Protein AF-A0A2K8T877-F1 (afdb_monomer_lite)

Secondary structure (DSSP, 8-state):
--S-SSSHHHHHHHHHHHTT---HHHHHHT--TT--S-HHHHHHHT-----HHHHHHHHHHHHHHHHHHHHHHHHHHHHHHHHHHSPPSS-TTTSPPPPPSS--SS--TT--SS-HHHHHHHHHSS-GGGSTT--HHHHHHHHHHH-S-TTSPP-

Foldseek 3Di:
DPPCCPDQLNLQLLVCLLVPDQQLLVSLVSDDPPDPDDSVRSSVVSNDDSDPVVSVVSNVVVVVVVVVVVVLLVVLVVVVVVLVPAAFPDDCVVDPDDDAPDDDPDDDDSPRPDDLQVSLCRRQVDRPSNDPPQDSVNSVVCCVVCNSDVPDDDD

Organism: NCBI:txid2038116

Radius of gyration: 21.28 Å; chains: 1; bounding box: 52×29×59 Å

Structure (mmCIF, N/CA/C/O backbone):
data_AF-A0A2K8T877-F1
#
_entry.id   AF-A0A2K8T877-F1
#
loop_
_atom_site.group_PDB
_atom_site.id
_atom_site.type_symbol
_atom_site.label_atom_id
_atom_site.label_alt_id
_atom_site.label_comp_id
_atom_site.label_asym_id
_atom_site.label_entity_id
_atom_site.label_seq_id
_atom_site.pdbx_PDB_ins_code
_atom_site.Cartn_x
_atom_site.Cartn_y
_atom_site.Cartn_z
_atom_site.occupancy
_atom_site.B_iso_or_equiv
_atom_site.auth_seq_id
_atom_site.auth_comp_id
_atom_site.auth_asym_id
_atom_site.auth_atom_id
_atom_site.pdbx_PDB_model_num
ATOM 1 N N . MET A 1 1 ? 12.669 13.811 -8.997 1.00 38.53 1 MET A N 1
ATOM 2 C CA . MET A 1 1 ? 12.478 12.471 -8.394 1.00 38.53 1 MET A CA 1
ATOM 3 C C . MET A 1 1 ? 11.044 11.986 -8.551 1.00 38.53 1 MET A C 1
ATOM 5 O O . MET A 1 1 ? 10.120 12.757 -8.313 1.00 38.53 1 MET A O 1
ATOM 9 N N . VAL A 1 2 ? 10.827 10.764 -9.047 1.00 46.44 2 VAL A N 1
ATOM 10 C CA . VAL A 1 2 ? 9.543 10.058 -8.855 1.00 46.44 2 VAL A CA 1
ATOM 11 C C . VAL A 1 2 ? 9.463 9.792 -7.352 1.00 46.44 2 VAL A C 1
ATOM 13 O O . VAL A 1 2 ? 10.303 9.076 -6.831 1.00 46.44 2 VAL A O 1
ATOM 16 N N . SER A 1 3 ? 8.570 10.478 -6.639 1.00 54.53 3 SER A N 1
ATOM 17 C CA . SER A 1 3 ? 8.539 10.470 -5.166 1.00 54.53 3 SER A CA 1
ATOM 18 C C . SER A 1 3 ? 7.916 9.205 -4.572 1.00 54.53 3 SER A C 1
ATOM 20 O O . SER A 1 3 ? 7.955 9.024 -3.365 1.00 54.53 3 SER A O 1
ATOM 22 N N . ASP A 1 4 ? 7.323 8.358 -5.411 1.00 65.19 4 ASP A N 1
ATOM 23 C CA . ASP A 1 4 ? 6.612 7.150 -5.011 1.00 65.19 4 ASP A CA 1
ATOM 24 C C . ASP A 1 4 ? 6.948 6.031 -6.007 1.00 65.19 4 ASP A C 1
ATOM 26 O O . ASP A 1 4 ? 6.325 5.898 -7.063 1.00 65.19 4 ASP A O 1
ATOM 30 N N . ILE A 1 5 ? 8.034 5.314 -5.714 1.00 70.19 5 ILE A N 1
ATOM 31 C CA . ILE A 1 5 ? 8.577 4.237 -6.555 1.00 70.19 5 ILE A CA 1
ATOM 32 C C . ILE A 1 5 ? 7.682 2.989 -6.472 1.00 70.19 5 ILE A C 1
ATOM 34 O O . ILE A 1 5 ? 7.544 2.263 -7.456 1.00 70.19 5 ILE A O 1
ATOM 38 N N . THR A 1 6 ? 7.022 2.779 -5.332 1.00 65.19 6 THR A N 1
ATOM 39 C CA . THR A 1 6 ? 6.070 1.685 -5.092 1.00 65.19 6 THR A CA 1
ATOM 40 C C . THR A 1 6 ? 4.645 2.016 -5.539 1.00 65.19 6 THR A C 1
ATOM 42 O O . THR A 1 6 ? 3.794 1.131 -5.591 1.00 65.19 6 THR A O 1
ATOM 45 N N . GLY A 1 7 ? 4.370 3.263 -5.923 1.00 80.69 7 GLY A N 1
ATOM 46 C CA . GLY A 1 7 ? 3.103 3.660 -6.523 1.00 80.69 7 GLY A CA 1
ATOM 47 C C . GLY A 1 7 ? 2.827 2.965 -7.863 1.00 80.69 7 GLY A C 1
ATOM 48 O O . GLY A 1 7 ? 3.728 2.463 -8.534 1.00 80.69 7 GLY A O 1
ATOM 49 N N . ILE A 1 8 ? 1.563 3.003 -8.302 1.00 84.88 8 ILE A N 1
ATOM 50 C CA . ILE A 1 8 ? 1.044 2.265 -9.476 1.00 84.88 8 ILE A CA 1
ATOM 51 C C . ILE A 1 8 ? 1.942 2.404 -10.717 1.00 84.88 8 ILE A C 1
ATOM 53 O O . ILE A 1 8 ? 2.279 1.413 -11.356 1.00 84.88 8 ILE A O 1
ATOM 57 N N . THR A 1 9 ? 2.347 3.632 -11.064 1.00 88.19 9 THR A N 1
ATOM 58 C CA . THR A 1 9 ? 3.213 3.878 -12.232 1.00 88.19 9 THR A CA 1
ATOM 59 C C . THR A 1 9 ? 4.622 3.322 -12.041 1.00 88.19 9 THR A C 1
ATOM 61 O O . THR A 1 9 ? 5.137 2.673 -12.947 1.00 88.19 9 THR A O 1
ATOM 64 N N . GLY A 1 10 ? 5.247 3.572 -10.886 1.00 89.31 10 GLY A N 1
ATOM 65 C CA . GLY A 1 10 ? 6.612 3.122 -10.610 1.00 89.31 10 GLY A CA 1
ATOM 66 C C . GLY A 1 10 ? 6.706 1.601 -10.619 1.00 89.31 10 GLY A C 1
ATOM 67 O O . GLY A 1 10 ? 7.529 1.041 -11.340 1.00 89.31 10 GLY A O 1
ATOM 68 N N . MET A 1 11 ? 5.776 0.933 -9.935 1.00 92.81 11 MET A N 1
ATOM 69 C CA . MET A 1 11 ? 5.726 -0.523 -9.879 1.00 92.81 11 MET A CA 1
ATOM 70 C C . MET A 1 11 ? 5.444 -1.151 -11.252 1.00 92.81 11 MET A C 1
ATOM 72 O O . MET A 1 11 ? 6.082 -2.134 -11.619 1.00 92.81 11 MET A O 1
ATOM 76 N N . ALA A 1 12 ? 4.551 -0.567 -12.061 1.00 93.38 12 ALA A N 1
ATOM 77 C CA . ALA A 1 12 ? 4.298 -1.052 -13.422 1.00 93.38 12 ALA A CA 1
ATOM 78 C C . ALA A 1 12 ? 5.551 -0.981 -14.315 1.00 93.38 12 ALA A C 1
ATOM 80 O O . ALA A 1 12 ? 5.801 -1.895 -15.103 1.00 93.38 12 ALA A O 1
ATOM 81 N N . ILE A 1 13 ? 6.345 0.085 -14.179 1.00 93.69 13 ILE A N 1
ATOM 82 C CA . ILE A 1 13 ? 7.611 0.257 -14.902 1.00 93.69 13 ILE A CA 1
ATOM 83 C C . ILE A 1 13 ? 8.666 -0.730 -14.389 1.00 93.69 13 ILE A C 1
ATOM 85 O O . ILE A 1 13 ? 9.290 -1.416 -15.194 1.00 93.69 13 ILE A O 1
ATOM 89 N N . ILE A 1 14 ? 8.828 -0.860 -13.068 1.00 94.50 14 ILE A N 1
ATOM 90 C CA . ILE A 1 14 ? 9.783 -1.793 -12.448 1.00 94.50 14 ILE A CA 1
ATOM 91 C C . ILE A 1 14 ? 9.513 -3.232 -12.886 1.00 94.50 14 ILE A C 1
ATOM 93 O O . ILE A 1 14 ? 10.434 -3.917 -13.325 1.00 94.50 14 ILE A O 1
ATOM 97 N N . ARG A 1 15 ? 8.252 -3.678 -12.838 1.00 96.19 15 ARG A N 1
ATOM 98 C CA . ARG A 1 15 ? 7.869 -5.024 -13.288 1.00 96.19 15 ARG A CA 1
ATOM 99 C C . ARG A 1 15 ? 8.182 -5.250 -14.764 1.00 96.19 15 ARG A C 1
ATOM 101 O O . ARG A 1 15 ? 8.614 -6.335 -15.132 1.00 96.19 15 ARG A O 1
ATOM 108 N N . ALA A 1 16 ? 7.997 -4.235 -15.607 1.00 95.75 16 ALA A N 1
ATOM 109 C CA . ALA A 1 16 ? 8.319 -4.334 -17.026 1.00 95.75 16 ALA A CA 1
ATOM 110 C C . ALA A 1 16 ? 9.829 -4.448 -17.268 1.00 95.75 16 ALA A C 1
ATOM 112 O O . ALA A 1 16 ? 10.257 -5.303 -18.040 1.00 95.75 16 ALA A O 1
ATOM 113 N N . ILE A 1 17 ? 10.638 -3.662 -16.553 1.00 95.12 17 ILE A N 1
ATOM 114 C CA . ILE A 1 17 ? 12.101 -3.781 -16.593 1.00 95.12 17 ILE A CA 1
ATOM 115 C C . ILE A 1 17 ? 12.526 -5.177 -16.115 1.00 95.12 17 ILE A C 1
ATOM 117 O O . ILE A 1 17 ? 13.325 -5.841 -16.778 1.00 95.12 17 ILE A O 1
ATOM 121 N N . ALA A 1 18 ? 11.960 -5.670 -15.014 1.00 95.25 18 ALA A N 1
ATOM 122 C CA . ALA A 1 18 ? 12.226 -7.021 -14.524 1.00 95.25 18 ALA A CA 1
ATOM 123 C C . ALA A 1 18 ? 11.820 -8.106 -15.544 1.00 95.25 18 ALA A C 1
ATOM 125 O O . ALA A 1 18 ? 12.504 -9.119 -15.653 1.00 95.25 18 ALA A O 1
ATOM 126 N N . ALA A 1 19 ? 10.772 -7.875 -16.341 1.00 95.38 19 ALA A N 1
ATOM 127 C CA . ALA A 1 19 ? 10.330 -8.766 -17.419 1.00 95.38 19 ALA A CA 1
ATOM 128 C C . ALA A 1 19 ? 11.148 -8.648 -18.722 1.00 95.38 19 ALA A C 1
ATOM 130 O O . ALA A 1 19 ? 10.881 -9.374 -19.676 1.00 95.38 19 ALA A O 1
ATOM 131 N N . GLY A 1 20 ? 12.140 -7.755 -18.773 1.00 93.88 20 GLY A N 1
ATOM 132 C CA . GLY A 1 20 ? 13.039 -7.603 -19.920 1.00 93.88 20 GLY A CA 1
ATOM 133 C C . GLY A 1 20 ? 12.757 -6.402 -20.822 1.00 93.88 20 GLY A C 1
ATOM 134 O O . GLY A 1 20 ? 13.489 -6.216 -21.786 1.00 93.88 20 GLY A O 1
ATOM 135 N N . GLU A 1 21 ? 11.769 -5.557 -20.514 1.00 95.69 21 GLU A N 1
ATOM 136 C CA . GLU A 1 21 ? 11.490 -4.353 -21.307 1.00 95.69 21 GLU A CA 1
ATOM 137 C C . GLU A 1 21 ? 12.577 -3.286 -21.115 1.00 95.69 21 GLU A C 1
ATOM 139 O O . GLU A 1 21 ? 13.000 -3.003 -19.990 1.00 95.69 21 GLU A O 1
ATOM 144 N N . ARG A 1 22 ? 13.023 -2.681 -22.215 1.00 94.06 22 ARG A N 1
ATOM 145 C CA . ARG A 1 22 ? 14.118 -1.701 -22.259 1.00 94.06 22 ARG A CA 1
ATOM 146 C C . ARG A 1 22 ? 13.760 -0.443 -23.031 1.00 94.06 22 ARG A C 1
ATOM 148 O O . ARG A 1 22 ? 14.447 0.557 -22.858 1.00 94.06 22 ARG A O 1
ATOM 155 N N . ASP A 1 23 ? 12.718 -0.476 -23.857 1.00 94.56 23 ASP A N 1
ATOM 156 C CA . ASP A 1 23 ? 12.278 0.677 -24.626 1.00 94.56 23 ASP A CA 1
ATOM 157 C C . ASP A 1 23 ? 11.688 1.737 -23.676 1.00 94.56 23 ASP A C 1
ATOM 159 O O . ASP A 1 23 ? 10.620 1.524 -23.078 1.00 94.56 23 ASP A O 1
ATOM 163 N N . PRO A 1 24 ? 12.333 2.913 -23.543 1.00 93.75 24 PRO A N 1
ATOM 164 C CA . PRO A 1 24 ? 11.852 3.963 -22.658 1.00 93.75 24 PRO A CA 1
ATOM 165 C C . PRO A 1 24 ? 10.455 4.469 -23.031 1.00 93.75 24 PRO A C 1
ATOM 167 O O . PRO A 1 24 ? 9.728 4.929 -22.150 1.00 93.75 24 PRO A O 1
ATOM 170 N N . GLN A 1 25 ? 10.044 4.372 -24.300 1.00 94.69 25 GLN A N 1
ATOM 171 C CA . GLN A 1 25 ? 8.705 4.762 -24.742 1.00 94.69 25 GLN A CA 1
ATOM 172 C C . GLN A 1 25 ? 7.646 3.767 -24.274 1.00 94.69 25 GLN A C 1
ATOM 174 O O . GLN A 1 25 ? 6.600 4.192 -23.771 1.00 94.69 25 GLN A O 1
ATOM 179 N N . ILE A 1 26 ? 7.927 2.462 -24.366 1.00 94.56 26 ILE A N 1
ATOM 180 C CA . ILE A 1 26 ? 7.034 1.408 -23.861 1.00 94.56 26 ILE A CA 1
ATOM 181 C C . ILE A 1 26 ? 6.910 1.508 -22.340 1.00 94.56 26 ILE A C 1
ATOM 183 O O . ILE A 1 26 ? 5.808 1.426 -21.790 1.00 94.56 26 ILE A O 1
ATOM 187 N N . LEU A 1 27 ? 8.023 1.738 -21.642 1.00 94.50 27 LEU A N 1
ATOM 188 C CA . LEU A 1 27 ? 8.004 1.924 -20.195 1.00 94.50 27 LEU A CA 1
ATOM 189 C C . LEU A 1 27 ? 7.226 3.188 -19.802 1.00 94.50 27 LEU A C 1
ATOM 191 O O . LEU A 1 27 ? 6.361 3.136 -18.928 1.00 94.50 27 LEU A O 1
ATOM 195 N N . ALA A 1 28 ? 7.464 4.315 -20.475 1.00 93.38 28 ALA A N 1
ATOM 196 C CA . ALA A 1 28 ? 6.770 5.564 -20.184 1.00 93.38 28 ALA A CA 1
ATOM 197 C C . ALA A 1 28 ? 5.269 5.510 -20.508 1.00 93.38 28 ALA A C 1
ATOM 199 O O . ALA A 1 28 ? 4.481 6.189 -19.846 1.00 93.38 28 ALA A O 1
ATOM 200 N N . ALA A 1 29 ? 4.846 4.669 -21.456 1.00 93.44 29 ALA A N 1
ATOM 201 C CA . ALA A 1 29 ? 3.433 4.433 -21.750 1.00 93.44 29 ALA A CA 1
ATOM 202 C C . ALA A 1 29 ? 2.669 3.788 -20.574 1.00 93.44 29 ALA A C 1
ATOM 204 O O . ALA A 1 29 ? 1.449 3.907 -20.496 1.00 93.44 29 ALA A O 1
ATOM 205 N N . LYS A 1 30 ? 3.364 3.173 -19.603 1.00 91.56 30 LYS A N 1
ATOM 206 C CA . LYS A 1 30 ? 2.760 2.626 -18.366 1.00 91.56 30 LYS A CA 1
ATOM 207 C C . LYS A 1 30 ? 2.397 3.703 -17.338 1.00 91.56 30 LYS A C 1
ATOM 209 O O . LYS A 1 30 ? 1.923 3.398 -16.241 1.00 91.56 30 LYS A O 1
ATOM 214 N N . LYS A 1 31 ? 2.620 4.976 -17.670 1.00 88.19 31 LYS A N 1
ATOM 215 C CA . LYS A 1 31 ? 2.230 6.127 -16.861 1.00 88.19 31 LYS A CA 1
ATOM 216 C C . LYS A 1 31 ? 0.725 6.109 -16.568 1.00 88.19 31 LYS A C 1
ATOM 218 O O . LYS A 1 31 ? -0.109 6.103 -17.464 1.00 88.19 31 LYS A O 1
ATOM 223 N N . HIS A 1 32 ? 0.370 6.232 -15.293 1.00 88.88 32 HIS A N 1
ATOM 224 C CA . HIS A 1 32 ? -1.013 6.457 -14.877 1.00 88.88 32 HIS A CA 1
ATOM 225 C C . HIS A 1 32 ? -1.467 7.894 -15.201 1.00 88.88 32 HIS A C 1
ATOM 227 O O . HIS A 1 32 ? -0.693 8.842 -15.048 1.00 88.88 32 HIS A O 1
ATOM 233 N N . TYR A 1 33 ? -2.739 8.096 -15.568 1.00 84.62 33 TYR A N 1
ATOM 234 C CA . TYR A 1 33 ? -3.259 9.403 -16.017 1.00 84.62 33 TYR A CA 1
ATOM 235 C C . TYR A 1 33 ? -3.064 10.543 -14.997 1.00 84.62 33 TYR A C 1
ATOM 237 O O . TYR A 1 33 ? -2.876 11.696 -15.372 1.00 84.62 33 TYR A O 1
ATOM 245 N N . ARG A 1 34 ? -3.050 10.220 -13.695 1.00 82.25 34 ARG A N 1
ATOM 246 C CA . ARG A 1 34 ? -2.842 11.188 -12.593 1.00 82.25 34 ARG A CA 1
ATOM 247 C C . ARG A 1 34 ? -1.387 11.641 -12.426 1.00 82.25 34 ARG A C 1
ATOM 249 O O . ARG A 1 34 ? -1.115 12.526 -11.614 1.00 82.25 34 ARG A O 1
ATOM 256 N N . THR A 1 35 ? -0.441 11.030 -13.134 1.00 82.31 35 THR A N 1
ATOM 257 C CA . THR A 1 35 ? 0.974 11.391 -13.041 1.00 82.31 35 THR A CA 1
ATOM 258 C C . THR A 1 35 ? 1.212 12.730 -13.740 1.00 82.31 35 THR A C 1
ATOM 260 O O . THR A 1 35 ? 0.903 12.894 -14.919 1.00 82.31 35 THR A O 1
ATOM 263 N N . LYS A 1 36 ? 1.782 13.697 -13.011 1.00 83.94 36 LYS A N 1
ATOM 264 C CA . LYS A 1 36 ? 1.993 15.066 -13.513 1.00 83.94 36 LYS A CA 1
ATOM 265 C C . LYS A 1 36 ? 3.050 15.155 -14.616 1.00 83.94 36 LYS A C 1
ATOM 267 O O . LYS A 1 36 ? 2.903 15.966 -15.518 1.00 83.94 36 LYS A O 1
ATOM 272 N N . ARG A 1 37 ? 4.090 14.317 -14.553 1.00 85.81 37 ARG A N 1
ATOM 273 C CA . ARG A 1 37 ? 5.156 14.300 -15.567 1.00 85.81 37 ARG A CA 1
ATOM 274 C C . ARG A 1 37 ? 4.645 13.796 -16.901 1.00 85.81 37 ARG A C 1
ATOM 276 O O . ARG A 1 37 ? 3.885 12.830 -16.931 1.00 85.81 37 ARG A O 1
ATOM 283 N N . SER A 1 38 ? 5.055 14.421 -17.992 1.00 88.81 38 SER A N 1
ATOM 284 C CA . SER A 1 38 ? 4.735 13.966 -19.344 1.00 88.81 38 SER A CA 1
ATOM 285 C C . SER A 1 38 ? 5.371 12.600 -19.635 1.00 88.81 38 SER A C 1
ATOM 287 O O . SER A 1 38 ? 6.311 12.174 -18.964 1.00 88.81 38 SER A O 1
ATOM 289 N N . GLN A 1 39 ? 4.851 11.892 -20.639 1.00 89.00 39 GLN A N 1
ATOM 290 C CA . GLN A 1 39 ? 5.449 10.631 -21.087 1.00 89.00 39 GLN A CA 1
ATOM 291 C C . GLN A 1 39 ? 6.886 10.847 -21.582 1.00 89.00 39 GLN A C 1
ATOM 293 O O . GLN A 1 39 ? 7.758 10.052 -21.258 1.00 89.00 39 GLN A O 1
ATOM 298 N N . ALA A 1 40 ? 7.151 11.959 -22.274 1.00 90.88 40 ALA A N 1
ATOM 299 C CA . ALA A 1 40 ? 8.488 12.316 -22.740 1.00 90.88 40 ALA A CA 1
ATOM 300 C C . ALA A 1 40 ? 9.479 12.514 -21.580 1.00 90.88 40 ALA A C 1
ATOM 302 O O . ALA A 1 40 ? 10.584 11.983 -21.623 1.00 90.88 40 ALA A O 1
ATOM 303 N N . GLU A 1 41 ? 9.075 13.210 -20.511 1.00 90.25 41 GLU A N 1
ATOM 304 C CA . GLU A 1 41 ? 9.907 13.376 -19.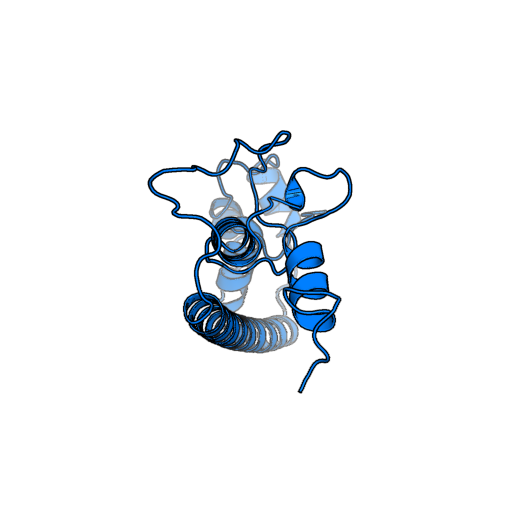308 1.00 90.25 41 GLU A CA 1
ATOM 305 C C . GLU A 1 41 ? 10.195 12.038 -18.614 1.00 90.25 41 GLU A C 1
ATOM 307 O O . GLU A 1 41 ? 11.288 11.833 -18.091 1.00 90.25 41 GLU A O 1
ATOM 312 N N . ILE A 1 42 ? 9.217 11.127 -18.591 1.00 89.44 42 ILE A N 1
ATOM 313 C CA . ILE A 1 42 ? 9.394 9.790 -18.013 1.00 89.44 42 ILE A CA 1
ATOM 314 C C . ILE A 1 42 ? 10.329 8.952 -18.889 1.00 89.44 42 ILE A C 1
ATOM 316 O O . ILE A 1 42 ? 11.262 8.366 -18.357 1.00 89.44 42 ILE A O 1
ATOM 320 N N . ALA A 1 43 ? 10.130 8.935 -20.208 1.00 92.62 43 ALA A N 1
ATOM 321 C CA . ALA A 1 43 ? 10.991 8.213 -21.143 1.00 92.62 43 ALA A CA 1
ATOM 322 C C . ALA A 1 43 ? 12.442 8.708 -21.058 1.00 92.62 43 ALA A C 1
ATOM 324 O O . ALA A 1 43 ? 13.362 7.903 -20.957 1.00 92.62 43 ALA A O 1
ATOM 325 N N . ALA A 1 44 ? 12.650 10.027 -21.001 1.00 91.44 44 ALA A N 1
ATOM 326 C CA . ALA A 1 44 ? 13.978 10.611 -20.827 1.00 91.44 44 ALA A CA 1
ATOM 327 C C . ALA A 1 44 ? 14.651 10.154 -19.519 1.00 91.44 44 ALA A C 1
ATOM 329 O O . ALA A 1 44 ? 15.848 9.887 -19.506 1.00 91.44 44 ALA A O 1
ATOM 330 N N . ALA A 1 45 ? 13.884 10.016 -18.432 1.00 88.81 45 ALA A N 1
ATOM 331 C CA . ALA A 1 45 ? 14.387 9.534 -17.145 1.00 88.81 45 ALA A CA 1
ATOM 332 C C . ALA A 1 45 ? 14.647 8.016 -17.101 1.00 88.81 45 ALA A C 1
ATOM 334 O O . ALA A 1 45 ? 15.313 7.545 -16.182 1.00 88.81 45 ALA A O 1
ATOM 335 N N . LEU A 1 46 ? 14.103 7.259 -18.055 1.00 91.31 46 LEU A N 1
ATOM 336 C CA . LEU A 1 46 ? 14.276 5.810 -18.178 1.00 91.31 46 LEU A CA 1
ATOM 337 C C . LEU A 1 46 ? 15.332 5.436 -19.221 1.00 91.31 46 LEU A C 1
ATOM 339 O O . LEU A 1 46 ? 15.584 4.260 -19.442 1.00 91.31 46 LEU A O 1
ATOM 343 N N . ASN A 1 47 ? 15.974 6.419 -19.850 1.00 86.38 47 ASN A N 1
ATOM 344 C CA . ASN A 1 47 ? 17.106 6.158 -20.719 1.00 86.38 47 ASN A CA 1
ATOM 345 C C . ASN A 1 47 ? 18.334 5.819 -19.859 1.00 86.38 47 ASN A C 1
ATOM 347 O O . ASN A 1 47 ? 18.966 6.711 -19.292 1.00 86.38 47 ASN A O 1
ATOM 351 N N . GLY A 1 48 ? 18.642 4.531 -19.720 1.00 83.62 48 GLY A N 1
ATOM 352 C CA . GLY A 1 48 ? 19.712 4.050 -18.851 1.00 83.62 48 GLY A CA 1
ATOM 353 C C . GLY A 1 48 ? 20.297 2.716 -19.300 1.00 83.62 48 GLY A C 1
ATOM 354 O O . GLY A 1 48 ? 19.763 2.042 -20.178 1.00 83.62 48 GLY A O 1
ATOM 355 N N . ASP A 1 49 ? 21.419 2.351 -18.683 1.00 86.50 49 ASP A N 1
ATOM 356 C CA . ASP A 1 49 ? 22.082 1.071 -18.915 1.00 86.50 49 ASP A CA 1
ATOM 357 C C . ASP A 1 49 ? 21.455 -0.021 -18.032 1.00 86.50 49 ASP A C 1
ATOM 359 O O . ASP A 1 49 ? 21.523 0.021 -16.801 1.00 86.50 49 ASP A O 1
ATOM 363 N N . TYR A 1 50 ? 20.820 -1.000 -18.673 1.00 91.12 50 TYR A N 1
ATOM 364 C CA . TYR A 1 50 ? 20.103 -2.097 -18.025 1.00 91.12 50 TYR A CA 1
ATOM 365 C C . TYR A 1 50 ? 20.958 -3.362 -17.951 1.00 91.12 50 TYR A C 1
ATOM 367 O O . TYR A 1 50 ? 20.569 -4.426 -18.448 1.00 91.12 50 TYR A O 1
ATOM 375 N N . ARG A 1 51 ? 22.131 -3.239 -17.327 1.00 93.94 51 ARG A N 1
ATOM 376 C CA . ARG A 1 51 ? 23.066 -4.353 -17.135 1.00 93.94 51 ARG A CA 1
ATOM 377 C C . ARG A 1 51 ? 22.379 -5.557 -16.496 1.00 93.94 51 ARG A C 1
ATOM 379 O O . ARG A 1 51 ? 21.615 -5.414 -15.536 1.00 93.94 51 ARG A O 1
ATOM 386 N N . SER A 1 52 ? 22.697 -6.745 -17.001 1.00 94.88 52 SER A N 1
ATOM 387 C CA . SER A 1 52 ? 22.089 -8.012 -16.582 1.00 94.88 52 SER A CA 1
ATOM 388 C C . SER A 1 52 ? 22.173 -8.240 -15.075 1.00 94.88 52 SER A C 1
ATOM 390 O O . SER A 1 52 ? 21.185 -8.644 -14.470 1.00 94.88 52 SER A O 1
ATOM 392 N N . GLU A 1 53 ? 23.306 -7.912 -14.454 1.00 95.88 53 GLU A N 1
ATOM 393 C CA . GLU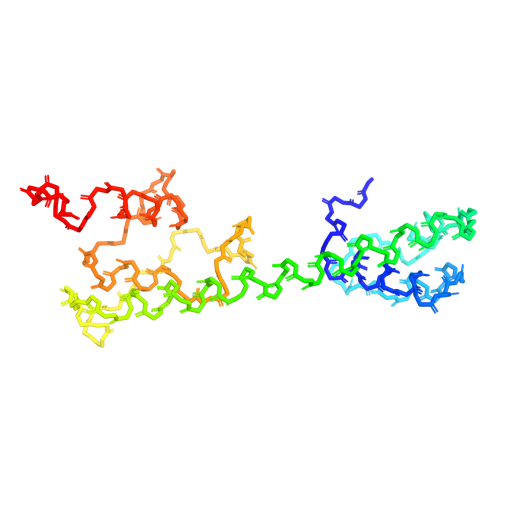 A 1 53 ? 23.519 -8.070 -13.010 1.00 95.88 53 GLU A CA 1
ATOM 394 C C . GLU A 1 53 ? 22.543 -7.219 -12.179 1.00 95.88 53 GLU A C 1
ATOM 396 O O . GLU A 1 53 ? 21.989 -7.692 -11.189 1.00 95.88 53 GLU A O 1
ATOM 401 N N . HIS A 1 54 ? 22.287 -5.972 -12.589 1.00 94.31 54 HIS A N 1
ATOM 402 C CA . HIS A 1 54 ? 21.356 -5.079 -11.891 1.00 94.31 54 HIS A CA 1
ATOM 403 C C . HIS A 1 54 ? 19.903 -5.503 -12.090 1.00 94.31 54 HIS A C 1
ATOM 405 O O . HIS A 1 54 ? 19.110 -5.449 -11.153 1.00 94.31 54 HIS A O 1
ATOM 411 N N . VAL A 1 55 ? 19.557 -5.956 -13.297 1.00 95.50 55 VAL A N 1
ATOM 412 C CA . VAL A 1 55 ? 18.217 -6.478 -13.594 1.00 95.50 55 VAL A CA 1
ATOM 413 C C . VAL A 1 55 ? 17.954 -7.758 -12.803 1.00 95.50 55 VAL A C 1
ATOM 415 O O . VAL A 1 55 ? 16.859 -7.920 -12.273 1.00 95.50 55 VAL A O 1
ATOM 418 N N . PHE A 1 56 ? 18.948 -8.636 -12.678 1.00 96.44 56 PHE A N 1
ATOM 419 C CA . PHE A 1 56 ? 18.840 -9.841 -11.863 1.00 96.44 56 PHE A CA 1
ATOM 420 C C . PHE A 1 56 ? 18.574 -9.500 -10.392 1.00 96.44 56 PHE A C 1
ATOM 422 O O . PHE A 1 56 ? 17.623 -10.012 -9.807 1.00 96.44 56 PHE A O 1
ATOM 429 N N . VAL A 1 57 ? 19.341 -8.574 -9.804 1.00 97.00 57 VAL A N 1
ATOM 430 C CA . VAL A 1 57 ? 19.079 -8.105 -8.432 1.00 97.00 57 VAL A CA 1
ATOM 431 C C . VAL A 1 57 ? 17.674 -7.507 -8.319 1.00 97.00 57 VAL A C 1
ATOM 433 O O . VAL A 1 57 ? 16.938 -7.851 -7.400 1.00 97.00 57 VAL A O 1
ATOM 436 N N . LEU A 1 58 ? 17.253 -6.683 -9.285 1.00 95.50 58 LEU A N 1
ATOM 437 C CA . LEU A 1 58 ? 15.907 -6.105 -9.303 1.00 95.50 58 LEU A CA 1
ATOM 438 C C . LEU A 1 58 ? 14.805 -7.176 -9.319 1.00 95.50 58 LEU A C 1
ATOM 440 O O . LEU A 1 58 ? 13.796 -7.007 -8.640 1.00 95.50 58 LEU A O 1
ATOM 444 N N . GLN A 1 59 ? 14.981 -8.267 -10.070 1.00 97.50 59 GLN A N 1
ATOM 445 C CA . GLN A 1 59 ? 14.041 -9.393 -10.086 1.00 97.50 59 GLN A CA 1
ATOM 446 C C . GLN A 1 59 ? 13.934 -10.058 -8.707 1.00 97.50 59 GLN A C 1
ATOM 448 O O . GLN A 1 59 ? 12.821 -10.322 -8.252 1.00 97.50 59 GLN A O 1
ATOM 453 N N . GLN A 1 60 ? 15.064 -10.283 -8.027 1.00 98.25 60 GLN A N 1
ATOM 454 C CA . GLN A 1 60 ? 15.087 -10.878 -6.687 1.00 98.25 60 GLN A CA 1
ATOM 455 C C . GLN A 1 60 ? 14.409 -9.973 -5.650 1.00 98.25 60 GLN A C 1
ATOM 457 O O . GLN A 1 60 ? 13.556 -10.434 -4.892 1.00 98.25 60 GLN A O 1
ATOM 462 N N . GLU A 1 61 ? 14.723 -8.677 -5.655 1.00 97.00 61 GLU A N 1
ATOM 463 C CA . GLU A 1 61 ? 14.107 -7.699 -4.751 1.00 97.00 61 GLU A CA 1
ATOM 464 C C . GLU A 1 61 ? 12.600 -7.561 -5.002 1.00 97.00 61 GLU A C 1
ATOM 466 O O . GLU A 1 61 ? 11.808 -7.505 -4.063 1.00 97.00 61 GLU A O 1
ATOM 471 N N . LEU A 1 62 ? 12.180 -7.561 -6.271 1.00 97.00 62 LEU A N 1
ATOM 472 C CA . LEU A 1 62 ? 10.767 -7.518 -6.641 1.00 97.00 62 LEU A CA 1
ATOM 473 C C . LEU A 1 62 ? 10.022 -8.783 -6.192 1.00 97.00 62 LEU A C 1
ATOM 475 O O . LEU A 1 62 ? 8.889 -8.692 -5.723 1.00 97.00 62 LEU A O 1
ATOM 479 N N . HIS A 1 63 ? 10.660 -9.951 -6.287 1.00 97.62 63 HIS A N 1
ATOM 480 C CA . HIS A 1 63 ? 10.099 -11.193 -5.764 1.00 97.62 63 HIS A CA 1
ATOM 481 C C . HIS A 1 63 ? 9.908 -11.129 -4.243 1.00 97.62 63 HIS A C 1
ATOM 483 O O . HIS A 1 63 ? 8.825 -11.439 -3.748 1.00 97.62 63 HIS A O 1
ATOM 489 N N . LEU A 1 64 ? 10.922 -10.677 -3.499 1.00 97.88 64 LEU A N 1
ATOM 490 C CA . LEU A 1 64 ? 10.823 -10.512 -2.046 1.00 97.88 64 LEU A CA 1
ATOM 491 C C . LEU A 1 64 ? 9.754 -9.487 -1.664 1.00 97.88 64 LEU A C 1
ATOM 493 O O . LEU A 1 64 ? 8.975 -9.730 -0.745 1.00 97.88 64 LEU A O 1
ATOM 497 N N . TYR A 1 65 ? 9.666 -8.378 -2.399 1.00 95.38 65 TYR A N 1
ATOM 498 C CA . TYR A 1 65 ? 8.602 -7.397 -2.230 1.00 95.38 65 TYR A CA 1
ATOM 499 C C . TYR A 1 65 ? 7.217 -8.050 -2.341 1.00 95.38 65 TYR A C 1
ATOM 501 O O . TYR A 1 65 ? 6.395 -7.873 -1.444 1.00 95.38 65 TYR A O 1
ATOM 509 N N . ASP A 1 66 ? 6.971 -8.853 -3.379 1.00 95.81 66 ASP A N 1
ATOM 510 C CA . ASP A 1 66 ? 5.689 -9.544 -3.581 1.00 95.81 66 ASP A CA 1
ATOM 511 C C . ASP A 1 66 ? 5.374 -10.548 -2.464 1.00 95.81 66 ASP A C 1
ATOM 513 O O . ASP A 1 66 ? 4.232 -10.639 -1.995 1.00 95.81 66 ASP A O 1
ATOM 517 N N . VAL A 1 67 ? 6.394 -11.267 -1.987 1.00 98.06 67 VAL A N 1
ATOM 518 C CA . VAL A 1 67 ? 6.270 -12.151 -0.824 1.00 98.06 67 VAL A CA 1
ATOM 519 C C . VAL A 1 67 ? 5.866 -11.347 0.411 1.00 98.06 67 VAL A C 1
ATOM 521 O O . VAL A 1 67 ? 4.892 -11.707 1.073 1.00 98.06 67 VAL A O 1
ATOM 524 N N . TYR A 1 68 ? 6.538 -10.232 0.704 1.00 95.88 68 TYR A N 1
ATOM 525 C CA . TYR A 1 68 ? 6.205 -9.401 1.861 1.00 95.88 68 TYR A CA 1
ATOM 526 C C . TYR A 1 68 ? 4.805 -8.801 1.767 1.00 95.88 68 TYR A C 1
ATOM 528 O O . TYR A 1 68 ? 4.078 -8.838 2.755 1.00 95.88 68 TYR A O 1
ATOM 536 N N . GLN A 1 69 ? 4.380 -8.325 0.593 1.00 93.12 69 GLN A N 1
ATOM 537 C CA . GLN A 1 69 ? 3.009 -7.838 0.404 1.00 93.12 69 GLN A CA 1
ATOM 538 C C . GLN A 1 69 ? 1.974 -8.934 0.685 1.00 93.12 69 GLN A C 1
ATOM 540 O O . GLN A 1 69 ? 0.952 -8.679 1.320 1.00 93.12 69 GLN A O 1
ATOM 545 N N . THR A 1 70 ? 2.261 -10.173 0.279 1.00 96.38 70 THR A N 1
ATOM 546 C CA . THR A 1 70 ? 1.392 -11.323 0.565 1.00 96.38 70 THR A CA 1
ATOM 547 C C . THR A 1 70 ? 1.296 -11.606 2.066 1.00 96.38 70 THR A C 1
ATOM 549 O O . THR A 1 70 ? 0.200 -11.848 2.573 1.00 96.38 70 THR A O 1
ATOM 552 N N . GLN A 1 71 ? 2.421 -11.551 2.786 1.00 97.19 71 GLN A N 1
ATOM 553 C CA . GLN A 1 71 ? 2.445 -11.768 4.236 1.00 97.19 71 GLN A CA 1
ATOM 554 C C . GLN A 1 71 ? 1.748 -10.636 4.998 1.00 97.19 71 GLN A C 1
ATOM 556 O O . GLN A 1 71 ? 0.954 -10.908 5.893 1.00 97.19 71 GLN A O 1
ATOM 561 N N . ILE A 1 72 ? 1.963 -9.377 4.602 1.00 94.19 72 ILE A N 1
ATOM 562 C CA . ILE A 1 72 ? 1.265 -8.217 5.177 1.00 94.19 72 ILE A CA 1
ATOM 563 C C . ILE A 1 72 ? -0.249 -8.376 5.001 1.00 94.19 72 ILE A C 1
ATOM 565 O O . ILE A 1 72 ? -0.987 -8.281 5.975 1.00 94.19 72 ILE A O 1
ATOM 569 N N . ALA A 1 73 ? -0.715 -8.733 3.800 1.00 94.62 73 ALA A N 1
ATOM 570 C CA . ALA A 1 73 ? -2.137 -8.969 3.555 1.00 94.62 73 ALA A CA 1
ATOM 571 C C . ALA A 1 73 ? -2.705 -10.144 4.378 1.00 94.62 73 ALA A C 1
ATOM 573 O O . ALA A 1 73 ? -3.889 -10.155 4.712 1.00 94.62 73 ALA A O 1
ATOM 574 N N . ALA A 1 74 ? -1.890 -11.154 4.701 1.00 96.69 74 ALA A N 1
ATOM 575 C CA . ALA A 1 74 ? -2.297 -12.230 5.600 1.00 96.69 74 ALA A CA 1
ATOM 576 C C . ALA A 1 74 ? -2.448 -11.737 7.048 1.00 96.69 74 ALA A C 1
ATOM 578 O O . ALA A 1 74 ? -3.446 -12.067 7.691 1.00 96.69 74 ALA A O 1
ATOM 579 N N . CYS A 1 75 ? -1.518 -10.908 7.526 1.00 94.88 75 CYS A N 1
ATOM 580 C CA . CYS A 1 75 ? -1.623 -10.249 8.826 1.00 94.88 75 CYS A CA 1
ATOM 581 C C . CYS A 1 75 ? -2.848 -9.330 8.898 1.00 94.88 75 CYS A C 1
ATOM 583 O O . CYS A 1 75 ? -3.588 -9.401 9.874 1.00 94.88 75 CYS A O 1
ATOM 585 N N . ASP A 1 76 ? -3.115 -8.532 7.860 1.00 95.25 76 ASP A N 1
ATOM 586 C CA . ASP A 1 76 ? -4.293 -7.659 7.790 1.00 95.25 76 ASP A CA 1
ATOM 587 C C . ASP A 1 76 ? -5.594 -8.452 7.963 1.00 95.25 76 ASP A C 1
ATOM 589 O O . ASP A 1 76 ? -6.470 -8.042 8.723 1.00 95.25 76 ASP A O 1
ATOM 593 N N . ARG A 1 77 ? -5.705 -9.624 7.320 1.00 96.00 77 ARG A N 1
ATOM 594 C CA . ARG A 1 77 ? -6.862 -10.517 7.500 1.00 96.00 77 ARG A CA 1
ATOM 595 C C . ARG A 1 77 ? -6.987 -11.013 8.938 1.00 96.00 77 ARG A C 1
ATOM 597 O O . ARG A 1 77 ? -8.076 -10.954 9.496 1.00 96.00 77 ARG A O 1
ATOM 604 N N . GLN A 1 78 ? -5.887 -11.453 9.549 1.00 96.50 78 GLN A N 1
ATOM 605 C CA . GLN A 1 78 ? -5.891 -11.906 10.945 1.00 96.50 78 GLN A CA 1
ATOM 606 C C . GLN A 1 78 ? -6.267 -10.780 11.916 1.00 96.50 78 GLN A C 1
ATOM 608 O O . GLN A 1 78 ? -7.040 -10.994 12.847 1.00 96.50 78 GLN A O 1
ATOM 613 N N . ILE A 1 79 ? -5.784 -9.559 11.675 1.00 93.62 79 ILE A N 1
ATOM 614 C CA . ILE A 1 79 ? -6.178 -8.378 12.448 1.00 93.62 79 ILE A CA 1
ATOM 615 C C . ILE A 1 79 ? -7.677 -8.121 12.282 1.00 93.62 79 ILE A C 1
ATOM 617 O O . ILE A 1 79 ? -8.364 -7.903 13.276 1.00 93.62 79 ILE A O 1
ATOM 621 N N . GLN A 1 80 ? -8.199 -8.158 11.055 1.00 96.19 80 GLN A N 1
ATOM 622 C CA . GLN A 1 80 ? -9.621 -7.941 10.797 1.00 96.19 80 GLN A CA 1
ATOM 623 C C . GLN A 1 80 ? -10.496 -8.995 11.493 1.00 96.19 80 GLN A C 1
ATOM 625 O O . GLN A 1 80 ? -11.497 -8.644 12.116 1.00 96.19 80 GLN A O 1
ATOM 630 N N . GLU A 1 81 ? -10.109 -10.270 11.423 1.00 96.19 81 GLU A N 1
ATOM 631 C CA . GLU A 1 81 ? -10.782 -11.379 12.108 1.00 96.19 81 GLU A CA 1
ATOM 632 C C . GLU A 1 81 ? -10.761 -11.195 13.630 1.00 96.19 81 GLU A C 1
ATOM 634 O O . GLU A 1 81 ? -11.802 -11.305 14.275 1.00 96.19 81 GLU A O 1
ATOM 639 N N . CYS A 1 82 ? -9.607 -10.840 14.199 1.00 93.88 82 CYS A N 1
ATOM 640 C CA . CYS A 1 82 ? -9.469 -10.537 15.622 1.00 93.88 82 CYS A CA 1
ATOM 641 C C . CYS A 1 82 ? -10.381 -9.372 16.031 1.00 93.88 82 CYS A C 1
ATOM 643 O O . CYS A 1 82 ? -11.191 -9.502 16.947 1.00 93.88 82 CYS A O 1
ATOM 645 N N . LEU A 1 83 ? -10.334 -8.255 15.296 1.00 93.44 83 LEU A N 1
ATOM 646 C CA . LEU A 1 83 ? -11.185 -7.093 15.549 1.00 93.44 83 LEU A CA 1
ATOM 647 C C . LEU A 1 83 ? -12.672 -7.435 15.449 1.00 93.44 83 LEU A C 1
ATOM 649 O O . LEU A 1 83 ? -13.456 -6.857 16.198 1.00 93.44 83 LEU A O 1
ATOM 653 N N . ALA A 1 84 ? -13.066 -8.345 14.551 1.00 94.06 84 ALA A N 1
ATOM 654 C CA . ALA A 1 84 ? -14.450 -8.776 14.371 1.00 94.06 84 ALA A CA 1
ATOM 655 C C . ALA A 1 84 ? -15.016 -9.506 15.603 1.00 94.06 84 ALA A C 1
ATOM 657 O O . ALA A 1 84 ? -16.207 -9.363 15.878 1.00 94.06 84 ALA A O 1
ATOM 658 N N . GLN A 1 85 ? -14.172 -10.213 16.362 1.00 93.69 85 GLN A N 1
ATOM 659 C CA . GLN A 1 85 ? -14.565 -10.980 17.554 1.00 93.69 85 GLN A CA 1
ATOM 660 C C . GLN A 1 85 ? -14.910 -10.109 18.769 1.00 93.69 85 GLN A C 1
ATOM 662 O O . GLN A 1 85 ? -15.581 -10.580 19.687 1.00 93.69 85 GLN A O 1
ATOM 667 N N . PHE A 1 86 ? -14.472 -8.850 18.794 1.00 91.44 86 PHE A N 1
ATOM 668 C CA . PHE A 1 86 ? -14.825 -7.928 19.8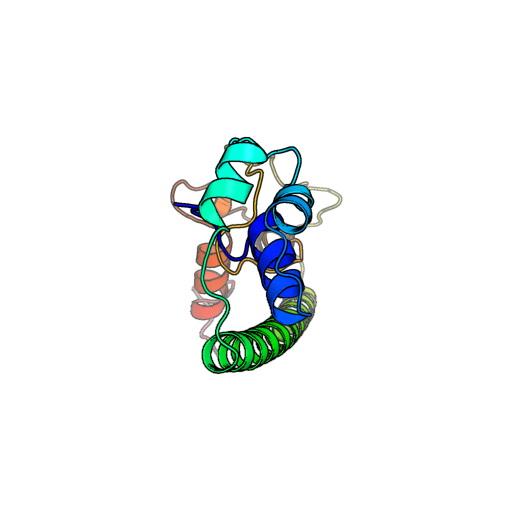70 1.00 91.44 86 PHE A CA 1
ATOM 669 C C . PHE A 1 86 ? -16.309 -7.564 19.825 1.00 91.44 86 PHE A C 1
ATOM 671 O O . PHE A 1 86 ? -16.870 -7.327 18.753 1.00 91.44 86 PHE A O 1
ATOM 678 N N . SER A 1 87 ? -16.910 -7.462 21.011 1.00 91.56 87 SER A N 1
ATOM 679 C CA . SER A 1 87 ? -18.284 -7.000 21.181 1.00 91.56 87 SER A CA 1
ATOM 680 C C . SER A 1 87 ? -18.452 -5.556 20.716 1.00 91.56 87 SER A C 1
ATOM 682 O O . SER A 1 87 ? -17.641 -4.681 21.034 1.00 91.56 87 SER A O 1
ATOM 684 N N . ASP A 1 88 ? -19.555 -5.300 20.025 1.00 92.62 88 ASP A N 1
ATOM 685 C CA . ASP A 1 88 ? -19.917 -3.965 19.568 1.00 92.62 88 ASP A CA 1
ATOM 686 C C . ASP A 1 88 ? -20.316 -3.095 20.764 1.00 92.62 88 ASP A C 1
ATOM 688 O O . ASP A 1 88 ? -21.230 -3.434 21.518 1.00 92.62 88 ASP A O 1
ATOM 692 N N . LYS A 1 89 ? -19.658 -1.942 20.927 1.00 90.00 89 LYS A N 1
ATOM 693 C CA . LYS A 1 89 ? -20.130 -0.879 21.829 1.00 90.00 89 LYS A CA 1
ATOM 694 C C . LYS A 1 89 ? -21.162 0.021 21.154 1.00 90.00 89 LYS A C 1
ATOM 696 O O . LYS A 1 89 ? -21.909 0.711 21.842 1.00 90.00 89 LYS A O 1
ATOM 701 N N . VAL A 1 90 ? -21.192 0.027 19.820 1.00 89.69 90 VAL A N 1
ATOM 702 C CA . VAL A 1 90 ? -22.114 0.824 19.006 1.00 89.69 90 VAL A CA 1
ATOM 703 C C . VAL A 1 90 ? -22.714 -0.031 17.895 1.00 89.69 90 VAL A C 1
ATOM 705 O O . VAL A 1 90 ? -21.989 -0.706 17.167 1.00 89.69 90 VAL A O 1
ATOM 708 N N . ASN A 1 91 ? -24.035 0.061 17.723 1.00 88.31 91 ASN A N 1
ATOM 709 C CA . ASN A 1 91 ? -24.730 -0.491 16.565 1.00 88.31 91 ASN A CA 1
ATOM 710 C C . ASN A 1 91 ? -24.549 0.446 15.362 1.00 88.31 91 ASN A C 1
ATOM 712 O O . ASN A 1 91 ? -25.121 1.538 15.320 1.00 88.31 91 ASN A O 1
ATOM 716 N N . LEU A 1 92 ? -23.776 0.008 14.367 1.00 86.19 92 LEU A N 1
ATOM 717 C CA . LEU A 1 92 ? -23.473 0.802 13.171 1.00 86.19 92 LEU A CA 1
ATOM 718 C C . LEU A 1 92 ? -24.710 1.124 12.313 1.00 86.19 92 LEU A C 1
ATOM 720 O O . LEU A 1 92 ? -24.656 2.056 11.519 1.00 86.19 92 LEU A O 1
ATOM 724 N N . ASN A 1 93 ? -25.826 0.405 12.477 1.00 84.88 93 ASN A N 1
ATOM 725 C CA . ASN A 1 93 ? -27.077 0.723 11.779 1.00 84.88 93 ASN A CA 1
ATOM 726 C C . ASN A 1 93 ? -27.827 1.905 12.411 1.00 84.88 93 ASN A C 1
ATOM 728 O O . ASN A 1 93 ? -28.620 2.561 11.740 1.00 84.88 93 ASN A O 1
ATOM 732 N N . GLU A 1 94 ? -27.593 2.167 13.697 1.00 83.00 94 GLU A N 1
ATOM 733 C CA . GLU A 1 94 ? -28.278 3.214 14.464 1.00 83.00 94 GLU A CA 1
ATOM 734 C C . GLU A 1 94 ? -27.405 4.459 14.629 1.00 83.00 94 GLU A C 1
ATOM 736 O O . GLU A 1 94 ? -27.903 5.582 14.599 1.00 83.00 94 GLU A O 1
ATOM 741 N N . SER A 1 95 ? -26.092 4.269 14.767 1.00 82.31 95 SER A N 1
ATOM 742 C CA . SER A 1 95 ? -25.122 5.349 14.908 1.00 82.31 95 SER A CA 1
ATOM 743 C C . SER A 1 95 ? -24.004 5.174 13.892 1.00 82.31 95 SER A C 1
ATOM 745 O O . SER A 1 95 ? -23.042 4.431 14.097 1.00 82.31 95 SER A O 1
ATOM 747 N N . LEU A 1 96 ? -24.150 5.884 12.777 1.00 82.75 96 LEU A N 1
ATOM 748 C CA . LEU A 1 96 ? -23.157 5.918 11.714 1.00 82.75 96 LEU A CA 1
ATOM 749 C C . LEU A 1 96 ? -21.922 6.711 12.142 1.00 82.75 96 LEU A C 1
ATOM 751 O O . LEU A 1 96 ? -22.007 7.699 12.875 1.00 82.75 96 LEU A O 1
ATOM 755 N N . LEU A 1 97 ? -20.771 6.314 11.604 1.00 84.50 97 LEU A N 1
ATOM 756 C CA . LEU A 1 97 ? -19.542 7.083 11.746 1.00 84.50 97 LEU A CA 1
ATOM 757 C C . LEU A 1 97 ? -19.720 8.503 11.203 1.00 84.50 97 LEU A C 1
ATOM 759 O O . LEU A 1 97 ? -20.144 8.670 10.053 1.00 84.50 97 LEU A O 1
ATOM 763 N N . PRO A 1 98 ? -19.320 9.529 11.972 1.00 79.00 98 PRO A N 1
ATOM 764 C CA . PRO A 1 98 ? -19.259 10.885 11.463 1.00 79.00 98 PRO A CA 1
ATOM 765 C C . PRO A 1 98 ? -18.353 10.957 10.235 1.00 79.00 98 PRO A C 1
ATOM 767 O O . PRO A 1 98 ? -17.333 10.257 10.134 1.00 79.00 98 PRO A O 1
ATOM 770 N N . GLN A 1 99 ? -18.685 11.854 9.308 1.00 79.38 99 GLN A N 1
ATOM 771 C CA . GLN A 1 99 ? -17.770 12.132 8.212 1.00 79.38 99 GLN A CA 1
ATOM 772 C C . GLN A 1 99 ? -16.443 12.659 8.771 1.00 79.38 99 GLN A C 1
ATOM 774 O O . GLN A 1 99 ? -16.444 13.499 9.677 1.00 79.38 99 GLN A O 1
ATOM 779 N N . PRO A 1 100 ? -15.303 12.162 8.267 1.00 78.31 100 PRO A N 1
ATOM 780 C CA . PRO A 1 100 ? -14.013 12.648 8.719 1.00 78.31 100 PRO A CA 1
ATOM 781 C C . PRO A 1 100 ? -13.898 14.139 8.380 1.00 78.31 100 PRO A C 1
ATOM 783 O O . PRO A 1 100 ? -14.184 14.539 7.252 1.00 78.31 100 PRO A O 1
ATOM 786 N N . LYS A 1 101 ? -13.434 14.958 9.334 1.00 72.31 101 LYS A N 1
ATOM 787 C CA . LYS A 1 101 ? -13.219 16.407 9.125 1.00 72.31 101 LYS A CA 1
ATOM 788 C C . LYS A 1 101 ? -12.312 16.690 7.923 1.00 72.31 101 LYS A C 1
ATOM 790 O O . LYS A 1 101 ? -12.502 17.666 7.204 1.00 72.31 101 LYS A O 1
ATOM 795 N N . HIS A 1 102 ? -11.339 15.808 7.704 1.00 75.12 102 HIS A N 1
ATOM 796 C CA . HIS A 1 102 ? -10.403 15.865 6.591 1.00 75.12 102 HIS A CA 1
ATOM 797 C C . HIS A 1 102 ? -10.450 14.545 5.813 1.00 75.12 102 HIS A C 1
ATOM 799 O O . HIS A 1 102 ? -9.727 13.605 6.160 1.00 75.12 102 HIS A O 1
ATOM 805 N N . PRO A 1 103 ? -11.308 14.436 4.780 1.00 68.50 103 PRO A N 1
ATOM 806 C CA . PRO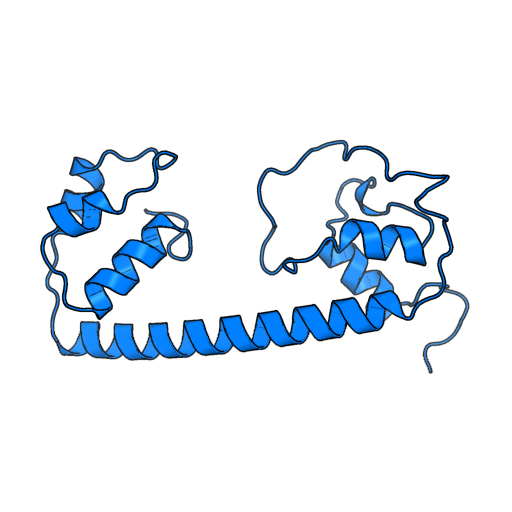 A 1 103 ? -11.367 13.240 3.955 1.00 68.50 103 PRO A CA 1
ATOM 807 C C . PRO A 1 103 ? -10.018 13.021 3.265 1.00 68.50 103 PRO A C 1
ATOM 809 O O . PRO A 1 103 ? -9.480 13.901 2.589 1.00 68.50 103 PRO A O 1
ATOM 812 N N . ARG A 1 104 ? -9.449 11.830 3.465 1.00 71.88 104 ARG A N 1
ATOM 813 C CA . ARG A 1 104 ? -8.182 11.429 2.853 1.00 71.88 104 ARG A CA 1
ATOM 814 C C . ARG A 1 104 ? -8.462 10.639 1.582 1.00 71.88 104 ARG A C 1
ATOM 816 O O . ARG A 1 104 ? -9.264 9.717 1.574 1.00 71.88 104 ARG A O 1
ATOM 823 N N . ASN A 1 105 ? -7.744 10.984 0.515 1.00 66.25 105 ASN A N 1
ATOM 824 C CA . ASN A 1 105 ? -7.859 10.308 -0.782 1.00 66.25 105 ASN A CA 1
ATOM 825 C C . ASN A 1 105 ? -6.948 9.075 -0.911 1.00 66.25 105 ASN A C 1
ATOM 827 O O . ASN A 1 105 ? -6.989 8.405 -1.942 1.00 66.25 105 ASN A O 1
ATOM 831 N N . LYS A 1 106 ? -6.068 8.828 0.069 1.00 69.94 106 LYS A N 1
ATOM 832 C CA . LYS A 1 106 ? -5.120 7.709 0.070 1.00 69.94 106 LYS A CA 1
ATOM 833 C C . LYS A 1 106 ? -4.895 7.181 1.497 1.00 69.94 106 LYS A C 1
ATOM 835 O O . LYS A 1 106 ? -4.827 8.013 2.410 1.00 69.94 106 LYS A O 1
ATOM 840 N N . PRO A 1 107 ? -4.726 5.857 1.666 1.00 72.19 107 PRO A N 1
ATOM 841 C CA . PRO A 1 107 ? -4.248 5.262 2.914 1.00 72.19 107 PRO A CA 1
ATOM 842 C C . PRO A 1 107 ? -2.869 5.817 3.295 1.00 72.19 107 PRO A C 1
ATOM 844 O O . PRO A 1 107 ? -2.107 6.243 2.418 1.00 72.19 107 PRO A O 1
ATOM 847 N N . GLN A 1 108 ? -2.547 5.844 4.590 1.00 73.44 108 GLN A N 1
ATOM 848 C CA . GLN A 1 108 ? -1.237 6.300 5.070 1.00 73.44 108 GLN A CA 1
ATOM 849 C C . GLN A 1 108 ? -0.332 5.129 5.455 1.00 73.44 108 GLN A C 1
ATOM 851 O O . GLN A 1 108 ? -0.677 4.330 6.317 1.00 73.44 108 GLN A O 1
ATOM 856 N N . GLY A 1 109 ? 0.871 5.080 4.877 1.00 78.19 109 GLY A N 1
ATOM 857 C CA . GLY A 1 109 ? 1.880 4.084 5.240 1.00 78.19 109 GLY A CA 1
ATOM 858 C C . GLY A 1 109 ? 1.379 2.656 5.028 1.00 78.19 109 GLY A C 1
ATOM 859 O O . GLY A 1 109 ? 0.953 2.315 3.928 1.00 78.19 109 GLY A O 1
ATOM 860 N N . ASN A 1 110 ? 1.415 1.859 6.096 1.00 80.06 110 ASN A N 1
ATOM 861 C CA . ASN A 1 110 ? 1.008 0.451 6.110 1.00 80.06 110 ASN A CA 1
ATOM 862 C C . ASN A 1 110 ? -0.420 0.276 6.654 1.00 80.06 110 ASN A C 1
ATOM 864 O O . ASN A 1 110 ? -0.692 -0.662 7.395 1.00 80.06 110 ASN A O 1
ATOM 868 N N . GLU A 1 111 ? -1.308 1.232 6.377 1.00 87.12 111 GLU A N 1
ATOM 869 C CA . GLU A 1 111 ? -2.716 1.118 6.754 1.00 87.12 111 GLU A CA 1
ATOM 870 C C . GLU A 1 111 ? -3.335 -0.121 6.076 1.00 87.12 111 GLU A C 1
ATOM 872 O O . GLU A 1 111 ? -3.172 -0.262 4.858 1.00 87.12 111 GLU A O 1
ATOM 877 N N . PRO A 1 112 ? -4.017 -1.009 6.831 1.00 90.00 112 PRO A N 1
ATOM 878 C CA . PRO A 1 112 ? -4.593 -2.226 6.276 1.00 90.00 112 PRO A CA 1
ATOM 879 C C . PRO A 1 112 ? -5.575 -1.964 5.138 1.00 90.00 112 PRO A C 1
ATOM 881 O O . PRO A 1 112 ? -6.236 -0.928 5.081 1.00 90.00 112 PRO A O 1
ATOM 884 N N . ALA A 1 113 ? -5.736 -2.950 4.257 1.00 87.38 113 ALA A N 1
ATOM 885 C CA . ALA A 1 113 ? -6.635 -2.834 3.106 1.00 87.38 113 ALA A CA 1
ATOM 886 C C . ALA A 1 113 ? -8.143 -2.867 3.452 1.00 87.38 113 ALA A C 1
ATOM 888 O O . ALA A 1 113 ? -8.976 -2.693 2.559 1.00 87.38 113 ALA A O 1
ATOM 889 N N . PHE A 1 114 ? -8.509 -3.103 4.715 1.00 92.12 114 PHE A N 1
ATOM 890 C CA . PHE A 1 114 ? -9.893 -3.121 5.196 1.00 92.12 114 PHE A CA 1
ATOM 891 C C . PHE A 1 114 ? -10.245 -1.839 5.967 1.00 92.12 114 PHE A C 1
ATOM 893 O O . PHE A 1 114 ? -9.372 -1.055 6.334 1.00 92.12 114 PHE A O 1
ATOM 900 N N . ASP A 1 115 ? -11.535 -1.621 6.239 1.00 91.31 115 ASP A N 1
ATOM 901 C CA . ASP A 1 115 ? -12.014 -0.422 6.939 1.00 91.31 115 ASP A CA 1
ATOM 902 C C . ASP A 1 115 ? -11.723 -0.466 8.451 1.00 91.31 115 ASP A C 1
ATOM 904 O O . ASP A 1 115 ? -12.594 -0.700 9.296 1.00 91.31 115 ASP A O 1
ATOM 908 N N . LEU A 1 116 ? -10.455 -0.242 8.791 1.00 93.31 116 LEU A N 1
ATOM 909 C CA . LEU A 1 116 ? -9.962 -0.254 10.161 1.00 93.31 116 LEU A CA 1
ATOM 910 C C . LEU A 1 116 ? -10.636 0.819 11.026 1.00 93.31 116 LEU A C 1
ATOM 912 O O . LEU A 1 116 ? -10.959 0.548 12.180 1.00 93.31 116 LEU A O 1
ATOM 916 N N . ARG A 1 117 ? -10.915 2.015 10.487 1.00 92.50 117 ARG A N 1
ATOM 917 C CA . ARG A 1 117 ? -11.589 3.089 11.242 1.00 92.50 117 ARG A CA 1
ATOM 918 C C . ARG A 1 117 ? -12.958 2.635 11.740 1.00 92.50 117 ARG A C 1
ATOM 920 O O . ARG A 1 117 ? -13.279 2.867 12.906 1.00 92.50 117 ARG A O 1
ATOM 927 N N . THR A 1 118 ? -13.731 1.966 10.886 1.00 92.94 118 THR A N 1
ATOM 928 C CA . THR A 1 118 ? -15.046 1.450 11.273 1.00 92.94 118 THR A CA 1
ATOM 929 C C . THR A 1 118 ? -14.947 0.386 12.356 1.00 92.94 118 THR A C 1
ATOM 931 O O . THR A 1 118 ? -15.685 0.455 13.340 1.00 92.94 118 THR A O 1
ATOM 934 N N . HIS A 1 119 ? -13.991 -0.541 12.242 1.00 94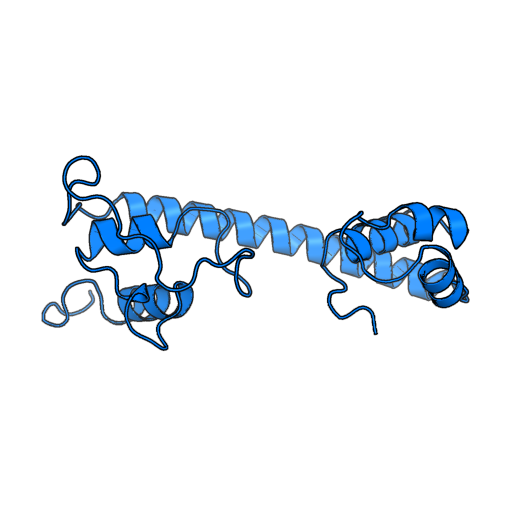.25 119 HIS A N 1
ATOM 935 C CA . HIS A 1 119 ? -13.751 -1.527 13.295 1.00 94.25 119 HIS A CA 1
ATOM 936 C C . HIS A 1 119 ? -13.396 -0.869 14.631 1.00 94.25 119 HIS A C 1
ATOM 938 O O . HIS A 1 119 ? -14.001 -1.217 15.642 1.00 94.25 119 HIS A O 1
ATOM 944 N N . LEU A 1 120 ? -12.473 0.100 14.641 1.00 93.69 120 LEU A N 1
ATOM 945 C CA . LEU A 1 120 ? -12.041 0.776 15.868 1.00 93.69 120 LEU A CA 1
ATOM 946 C C . LEU A 1 120 ? -13.188 1.550 16.528 1.00 93.69 120 LEU A C 1
ATOM 948 O O . LEU A 1 120 ? -13.340 1.471 17.743 1.00 93.69 120 LEU A O 1
ATOM 952 N N . TYR A 1 121 ? -14.031 2.236 15.751 1.00 93.38 121 TYR A N 1
ATOM 953 C CA . TYR A 1 121 ? -15.213 2.922 16.282 1.00 93.38 121 TYR A CA 1
ATOM 954 C C . TYR A 1 121 ? -16.245 1.957 16.863 1.00 93.38 121 TYR A C 1
ATOM 956 O O . TYR A 1 121 ? -16.747 2.187 17.961 1.00 93.38 121 TYR A O 1
ATOM 964 N N . ARG A 1 122 ? -16.538 0.858 16.160 1.00 93.94 122 ARG A N 1
ATOM 965 C CA . ARG A 1 122 ? -17.502 -0.161 16.600 1.00 93.94 122 ARG A CA 1
ATOM 966 C C . ARG A 1 122 ? -17.157 -0.708 17.987 1.00 93.94 122 ARG A C 1
ATOM 968 O O . ARG A 1 122 ? -18.040 -0.851 18.830 1.00 93.94 122 ARG A O 1
ATOM 975 N N . ILE A 1 123 ? -15.875 -0.986 18.227 1.00 93.12 123 ILE A N 1
ATOM 976 C CA . ILE A 1 123 ? -15.400 -1.617 19.468 1.00 93.12 123 ILE A CA 1
ATOM 977 C C . ILE A 1 123 ? -15.114 -0.602 20.586 1.00 93.12 123 ILE A C 1
ATOM 979 O O . ILE A 1 123 ? -15.193 -0.945 21.766 1.00 93.12 123 ILE A O 1
ATOM 983 N N . SER A 1 124 ? -14.786 0.652 20.254 1.00 91.44 124 SER A N 1
ATOM 984 C CA . SER A 1 124 ? -14.495 1.694 21.249 1.00 91.44 124 SER A CA 1
ATOM 985 C C . SER A 1 124 ? -15.717 2.540 21.620 1.00 91.44 124 SER A C 1
ATOM 987 O O . SER A 1 124 ? -15.776 3.077 22.725 1.00 91.44 124 SER A O 1
ATOM 989 N N . GLY A 1 125 ? -16.681 2.658 20.705 1.00 91.00 125 GLY A N 1
ATOM 990 C CA . GLY A 1 125 ? -17.816 3.576 20.750 1.00 91.00 125 GLY A CA 1
ATOM 991 C C . GLY A 1 125 ? -17.473 5.047 20.492 1.00 91.00 125 GLY A C 1
ATOM 992 O O . GLY A 1 125 ? -18.363 5.896 20.509 1.00 91.00 125 GLY A O 1
ATOM 993 N N . VAL A 1 126 ? -16.199 5.366 20.243 1.00 89.38 126 VAL A N 1
ATOM 994 C CA . VAL A 1 126 ? -15.700 6.733 20.052 1.00 89.38 126 VAL A CA 1
ATOM 995 C C . VAL A 1 126 ? -14.791 6.789 18.834 1.00 89.38 126 VAL A C 1
ATOM 997 O O . VAL A 1 126 ? -13.837 6.021 18.703 1.00 89.38 126 VAL A O 1
ATOM 1000 N N . ASP A 1 127 ? -15.055 7.737 17.939 1.00 90.75 127 ASP A N 1
ATOM 1001 C CA . ASP A 1 127 ? -14.169 7.984 16.808 1.00 90.75 127 ASP A CA 1
ATOM 1002 C C . ASP A 1 127 ? -12.970 8.834 17.247 1.00 90.75 127 ASP A C 1
ATOM 1004 O O . ASP A 1 127 ? -12.972 10.061 17.141 1.00 90.75 127 ASP A O 1
ATOM 1008 N N . PHE A 1 128 ? -11.921 8.171 17.736 1.00 89.56 128 PHE A N 1
ATOM 1009 C CA . PHE A 1 128 ? -10.680 8.837 18.138 1.00 89.56 128 PHE A CA 1
ATOM 1010 C C . PHE A 1 128 ? -9.988 9.571 16.985 1.00 89.56 128 PHE A C 1
ATOM 1012 O O . PHE A 1 128 ? -9.231 10.504 17.232 1.00 89.56 128 PHE A O 1
ATOM 1019 N N . THR A 1 129 ? -10.272 9.211 15.729 1.00 89.00 129 THR A N 1
ATOM 1020 C CA . THR A 1 129 ? -9.677 9.881 14.561 1.00 89.00 129 THR A CA 1
ATOM 1021 C C . THR A 1 129 ? -10.240 11.284 14.322 1.00 89.00 129 THR A C 1
ATOM 1023 O O . THR A 1 129 ? -9.702 12.039 13.514 1.00 89.00 129 THR A O 1
ATOM 1026 N N . ALA A 1 130 ? -11.305 11.665 15.039 1.00 88.06 130 ALA A N 1
ATOM 1027 C CA . ALA A 1 130 ? -11.830 13.028 15.053 1.00 88.06 130 ALA A CA 1
ATOM 1028 C C . ALA A 1 130 ? -10.980 14.006 15.893 1.00 88.06 130 ALA A C 1
ATOM 1030 O O . ALA A 1 130 ? -11.205 15.225 15.819 1.00 88.06 130 ALA A O 1
ATOM 1031 N N . ILE A 1 131 ? -10.043 13.479 16.694 1.00 86.69 131 ILE A N 1
ATOM 1032 C CA . ILE A 1 131 ? -9.072 14.241 17.482 1.00 86.69 131 ILE A CA 1
ATOM 1033 C C . ILE A 1 131 ? -7.867 14.559 16.598 1.00 86.69 131 ILE A C 1
ATOM 1035 O O . ILE A 1 131 ? -7.248 13.667 16.013 1.00 86.69 131 ILE A O 1
ATOM 1039 N N . ASP A 1 132 ? -7.514 15.840 16.526 1.00 84.62 132 ASP A N 1
ATOM 1040 C CA . ASP A 1 132 ? -6.383 16.291 15.724 1.00 84.62 132 ASP A CA 1
ATOM 1041 C C . ASP A 1 132 ? -5.081 15.645 16.220 1.00 84.62 132 ASP A C 1
ATOM 1043 O O . ASP A 1 132 ? -4.759 15.669 17.407 1.00 84.62 132 ASP A O 1
ATOM 1047 N N . GLY A 1 133 ? -4.333 15.044 15.293 1.00 83.31 133 GLY A N 1
ATOM 1048 C CA . GLY A 1 133 ? -3.091 14.327 15.590 1.00 83.31 133 GLY A CA 1
ATOM 1049 C C . GLY A 1 133 ? -3.241 12.819 15.825 1.00 83.31 133 GLY A C 1
ATOM 1050 O O . GLY A 1 133 ? -2.223 12.130 15.842 1.00 83.31 133 GLY A O 1
ATOM 1051 N N . LEU A 1 134 ? -4.461 12.274 15.930 1.00 88.31 134 LEU A N 1
ATOM 1052 C CA . LEU A 1 134 ? -4.678 10.825 16.042 1.00 88.31 134 LEU A CA 1
ATOM 1053 C C . LEU A 1 134 ? -5.028 10.191 14.689 1.00 88.31 134 LEU A C 1
ATOM 1055 O O . LEU A 1 134 ? -6.167 10.222 14.223 1.00 88.31 134 LEU A O 1
ATOM 1059 N N . GLY A 1 135 ? -4.027 9.577 14.053 1.00 88.88 135 GLY A N 1
ATOM 1060 C CA . GLY A 1 135 ? -4.219 8.758 12.855 1.00 88.88 135 GLY A CA 1
ATOM 1061 C C . GLY A 1 135 ? -4.825 7.385 13.170 1.00 88.88 135 GLY A C 1
ATOM 1062 O O . GLY A 1 135 ? -4.703 6.889 14.285 1.00 88.88 135 GLY A O 1
ATOM 1063 N N . ILE A 1 136 ? -5.432 6.735 12.170 1.00 91.25 136 ILE A N 1
ATOM 1064 C CA . ILE A 1 136 ? -6.079 5.413 12.323 1.00 91.25 136 ILE A CA 1
ATOM 1065 C C . ILE A 1 136 ? -5.108 4.378 12.917 1.00 91.25 136 ILE A C 1
ATOM 1067 O O . ILE A 1 136 ? -5.448 3.713 13.892 1.00 91.25 136 ILE A O 1
ATOM 1071 N N . LEU A 1 137 ? -3.882 4.290 12.385 1.00 91.88 137 LEU A N 1
ATOM 1072 C CA . LEU A 1 137 ? -2.854 3.376 12.899 1.00 91.88 137 LEU A CA 1
ATOM 1073 C C . LEU A 1 137 ? -2.425 3.718 14.330 1.00 91.88 137 LEU A C 1
ATOM 1075 O O . LEU A 1 137 ? -2.226 2.822 15.138 1.00 91.88 137 LEU A O 1
ATOM 1079 N N . THR A 1 138 ? -2.337 5.005 14.674 1.00 92.06 138 THR A N 1
ATOM 1080 C CA . THR A 1 138 ? -2.037 5.438 16.047 1.00 92.06 138 THR A CA 1
ATOM 1081 C C . THR A 1 138 ? -3.125 4.978 17.014 1.00 92.06 138 THR A C 1
ATOM 1083 O O . THR A 1 138 ? -2.817 4.472 18.087 1.00 92.06 138 THR A O 1
ATOM 1086 N N . VAL A 1 139 ? -4.396 5.112 16.625 1.00 92.06 139 VAL A N 1
ATOM 1087 C CA . VAL A 1 139 ? -5.532 4.645 17.429 1.00 92.06 139 VAL A CA 1
ATOM 1088 C C . VAL A 1 139 ? -5.505 3.124 17.579 1.00 92.06 139 VAL A C 1
ATOM 1090 O O . VAL A 1 139 ? -5.703 2.632 18.686 1.00 92.06 139 VAL A O 1
ATOM 1093 N N . GLN A 1 140 ? -5.216 2.384 16.503 1.00 93.06 140 GLN A N 1
ATOM 1094 C CA . GLN A 1 140 ? -5.040 0.933 16.569 1.00 93.06 140 GLN A CA 1
ATOM 1095 C C . GLN A 1 140 ? -3.943 0.557 17.568 1.00 93.06 140 GLN A C 1
ATOM 1097 O O . GLN A 1 140 ? -4.196 -0.262 18.441 1.00 93.06 140 GLN A O 1
ATOM 1102 N N . THR A 1 141 ? -2.759 1.177 17.487 1.00 92.50 141 THR A N 1
ATOM 1103 C CA . THR A 1 141 ? -1.662 0.926 18.433 1.00 92.50 141 THR A CA 1
ATOM 1104 C C . THR A 1 141 ? -2.096 1.196 19.869 1.00 92.50 141 THR A C 1
ATOM 1106 O O . THR A 1 141 ? -1.910 0.340 20.722 1.00 92.50 141 THR A O 1
ATOM 1109 N N . ILE A 1 142 ? -2.726 2.341 20.145 1.00 91.75 142 ILE A N 1
ATOM 1110 C CA . ILE A 1 142 ? -3.178 2.678 21.503 1.00 91.75 142 ILE A CA 1
ATOM 1111 C C . ILE A 1 142 ? -4.158 1.625 22.033 1.00 91.75 142 ILE A C 1
ATOM 1113 O O . ILE A 1 142 ? -4.005 1.165 23.160 1.00 91.75 142 ILE A O 1
ATOM 1117 N N . ILE A 1 143 ? -5.150 1.229 21.232 1.00 90.62 143 ILE A N 1
ATOM 1118 C CA . ILE A 1 143 ? -6.146 0.233 21.645 1.00 90.62 143 ILE A CA 1
ATOM 1119 C C . ILE A 1 143 ? -5.503 -1.145 21.844 1.00 90.62 143 ILE A C 1
ATOM 1121 O O . ILE A 1 143 ? -5.873 -1.842 22.784 1.00 90.62 143 ILE A O 1
ATOM 1125 N N . SER A 1 144 ? -4.536 -1.531 21.011 1.00 89.81 144 SER A N 1
ATOM 1126 C CA . SER A 1 144 ? -3.813 -2.798 21.162 1.00 89.81 144 SER A CA 1
ATOM 1127 C C . SER A 1 144 ? -2.924 -2.834 22.409 1.00 89.81 144 SER A C 1
ATOM 1129 O O . SER A 1 144 ? -2.808 -3.883 23.030 1.00 89.81 144 SER A O 1
ATOM 1131 N N . GLU A 1 145 ? -2.312 -1.708 22.781 1.00 91.19 145 GLU A N 1
ATOM 1132 C CA . GLU A 1 145 ? -1.392 -1.621 23.926 1.00 91.19 145 GLU A CA 1
ATOM 1133 C C . GLU A 1 145 ? -2.110 -1.400 25.263 1.00 91.19 145 GLU A C 1
ATOM 1135 O O . GLU A 1 145 ? -1.607 -1.815 26.299 1.00 91.19 145 GLU A O 1
ATOM 1140 N N . VAL A 1 146 ? -3.259 -0.716 25.270 1.00 88.38 146 VAL A N 1
ATOM 1141 C CA . VAL A 1 146 ? -3.965 -0.319 26.507 1.00 88.38 146 VAL A CA 1
ATOM 1142 C C . VAL A 1 146 ? -5.273 -1.091 26.706 1.00 88.38 146 VAL A C 1
ATOM 1144 O O . VAL A 1 146 ? -5.794 -1.161 27.817 1.00 88.38 146 VAL A O 1
ATOM 1147 N N . GLY A 1 147 ? -5.818 -1.684 25.646 1.00 85.00 147 GLY A N 1
ATOM 1148 C CA . GLY A 1 147 ? -7.148 -2.282 25.647 1.00 85.00 147 GLY A CA 1
ATOM 1149 C C . GLY A 1 147 ? -8.280 -1.255 25.509 1.00 85.00 147 GLY A C 1
ATOM 1150 O O . GLY A 1 147 ? -8.083 -0.041 25.444 1.00 85.00 147 GLY A O 1
ATOM 1151 N N . LEU A 1 148 ? -9.516 -1.761 25.446 1.00 82.81 148 LEU A N 1
ATOM 1152 C CA . LEU A 1 148 ? -10.736 -0.954 25.264 1.00 82.81 148 LEU A CA 1
ATOM 1153 C C . LEU A 1 148 ? -11.280 -0.333 26.558 1.00 82.81 148 LEU A C 1
ATOM 1155 O O . LEU A 1 148 ? -12.237 0.449 26.506 1.00 82.81 148 LEU A O 1
ATOM 1159 N N . ASP A 1 149 ? -10.717 -0.714 27.701 1.00 76.31 149 ASP A N 1
ATOM 1160 C CA . ASP A 1 149 ? -11.000 -0.133 29.005 1.00 76.31 149 ASP A CA 1
ATOM 1161 C C . ASP A 1 149 ? -9.678 0.073 29.760 1.00 76.31 149 ASP A C 1
ATOM 1163 O O . ASP A 1 149 ? -9.061 -0.911 30.164 1.00 76.31 149 ASP A O 1
ATOM 1167 N N . PRO A 1 150 ? -9.259 1.325 30.017 1.00 63.66 150 PRO A N 1
ATOM 1168 C CA . PRO A 1 150 ? -8.018 1.613 30.736 1.00 63.66 150 PRO A CA 1
ATOM 1169 C C . PRO A 1 150 ? -8.027 1.142 32.201 1.00 63.66 150 PRO A C 1
ATOM 1171 O O . PRO A 1 150 ? -7.018 1.269 32.889 1.00 63.66 150 PRO A O 1
ATOM 1174 N N . ARG A 1 151 ? -9.162 0.647 32.716 1.00 65.25 151 ARG A N 1
ATOM 1175 C CA . ARG A 1 151 ? -9.303 0.129 34.087 1.00 65.25 151 ARG A CA 1
ATOM 1176 C C . ARG A 1 151 ? -9.139 -1.385 34.181 1.00 65.25 151 ARG A C 1
ATOM 1178 O O . ARG A 1 151 ? -9.026 -1.897 35.294 1.00 65.25 151 ARG A O 1
ATOM 1185 N N . THR A 1 152 ? -9.151 -2.096 33.055 1.00 55.66 152 THR A N 1
ATOM 1186 C CA . THR A 1 152 ? -9.049 -3.557 33.044 1.00 55.66 152 THR A CA 1
ATOM 1187 C C . THR A 1 152 ? -7.602 -3.951 32.728 1.00 55.66 152 THR A C 1
ATOM 1189 O O . THR A 1 152 ? -7.098 -3.553 31.681 1.00 55.66 152 THR A O 1
ATOM 1192 N N . PRO A 1 153 ? -6.893 -4.684 33.609 1.00 46.97 153 PRO A N 1
ATOM 1193 C CA . PRO A 1 153 ? -5.524 -5.109 33.331 1.00 46.97 153 PRO A CA 1
ATOM 1194 C C . PRO A 1 153 ? -5.486 -6.096 32.157 1.00 46.97 153 PRO A C 1
ATOM 1196 O O . PRO A 1 153 ? -6.357 -6.956 32.026 1.00 46.97 153 PRO A O 1
ATOM 1199 N N . ILE A 1 154 ? -4.460 -5.958 31.319 1.00 54.22 154 ILE A N 1
ATOM 1200 C CA . ILE A 1 154 ? -4.184 -6.825 30.169 1.00 54.22 154 ILE A CA 1
ATOM 1201 C C . ILE A 1 154 ? -3.774 -8.203 30.719 1.00 54.22 154 ILE A C 1
ATOM 1203 O O . ILE A 1 154 ? -2.857 -8.268 31.541 1.00 54.22 154 ILE A O 1
ATOM 1207 N N . GLN A 1 155 ? -4.491 -9.267 30.339 1.00 43.47 155 GLN A N 1
ATOM 1208 C CA . GLN A 1 155 ? -4.165 -10.658 30.699 1.00 43.47 155 GLN A CA 1
ATOM 1209 C C . GLN A 1 155 ? -3.134 -11.255 29.746 1.00 43.47 155 GLN A C 1
ATOM 1211 O O . GLN A 1 155 ? -3.245 -10.985 28.530 1.00 43.47 155 GLN 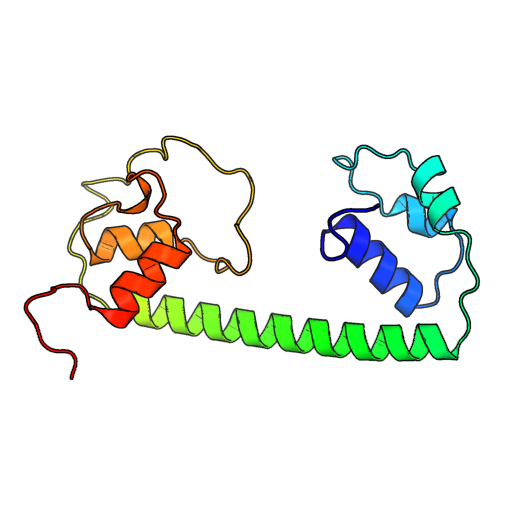A O 1
#

pLDDT: mean 87.23, std 11.44, range [38.53, 98.25]

Sequence (155 aa):
MVSDITGITGMAIIRAIAAGERDPQILAAKKHYRTKRSQAEIAAALNGDYRSEHVFVLQQELHLYDVYQTQIAACDRQIQECLAQFSDKVNLNESLLPQPKHPRNKPQGNEPAFDLRTHLYRISGVDFTAIDGLGILTVQTIISEVGLDPRTPIQ